Protein AF-A0A0A1Q4V5-F1 (afdb_monomer)

Radius of gyration: 17.43 Å; Cα contacts (8 Å, |Δi|>4): 177; chains: 1; bounding box: 43×48×46 Å

Secondary structure (DSSP, 8-state):
------------EEEEEEEEE-TTT--EEEEEEEEETTT-PBP--TTPPBEE-SSS-EE-TTSS-EEEEE--TT----S----EE--PPPPP--

Sequence (94 aa):
MSDDVTTCQHLEFRADVKVARIEDTGLKYAELRINCTQCGKPARFRGLPWGLSPDYPTAAVGDEEANLPFLLEGDRYTGKGIGYRIVKSEEPRL

Mean predicted aligned error: 7.02 Å

Solvent-accessible surface area (backbone atoms only — not comparable to full-atom values): 5824 Å² total; per-residue (Å²): 134,84,83,73,82,71,79,75,81,69,89,49,70,46,74,49,74,44,79,48,70,50,80,97,25,65,42,32,28,42,40,36,36,39,27,28,70,85,78,60,52,68,44,68,57,80,90,46,54,32,43,45,38,75,87,45,61,14,11,42,90,83,21,47,33,37,40,34,50,52,72,58,93,89,59,58,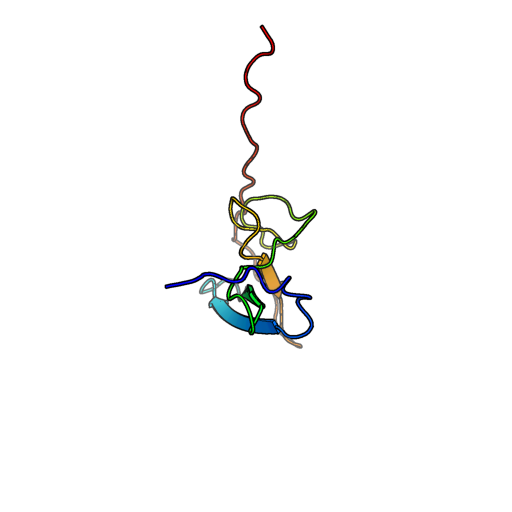74,69,72,81,82,79,54,52,74,60,73,84,79,76,73,81,87,124

Foldseek 3Di:
DDPPCPPPPLPDKDKDWDWDDDPPQLKIWTWIWIARPPPRDTDAAPPAFDWDDLPAWHAHVRRRIITGIDHDVPGDGPDDDDIDTDDPDPDPPD

Nearest PDB structures (foldseek):
  5cuy-assembly1_B  TM=4.676E-01  e=3.567E+00  Trypanosoma brucei brucei TREU927
  5cux-assembly1_A  TM=4.617E-01  e=5.917E+00  Trypanosoma cruzi
  5c5v-assembly1_A  TM=5.158E-01  e=4.999E+00  Trypanosoma brucei brucei TREU927
  6gp1-assembly1_A  TM=3.380E-01  e=3.773E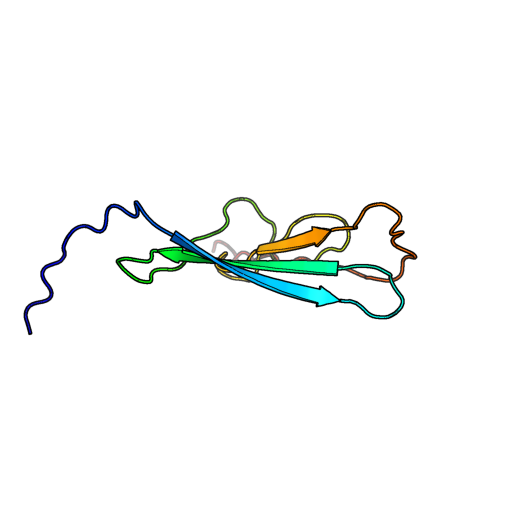+00  Lobophyllia hemprichii

Structure (mmCIF, N/CA/C/O backbone):
data_AF-A0A0A1Q4V5-F1
#
_entry.id   AF-A0A0A1Q4V5-F1
#
loop_
_atom_site.group_PDB
_atom_site.id
_atom_site.type_symbol
_atom_site.label_atom_id
_atom_site.label_alt_id
_atom_site.label_comp_id
_atom_site.label_asym_id
_atom_site.label_entity_id
_atom_site.label_seq_id
_atom_site.pdbx_PDB_ins_code
_atom_site.Cartn_x
_atom_site.Cartn_y
_atom_site.Cartn_z
_atom_site.occupancy
_atom_site.B_iso_or_equiv
_atom_site.auth_seq_id
_atom_site.auth_comp_id
_atom_site.auth_asym_id
_atom_site.auth_atom_id
_atom_site.pdbx_PDB_model_num
ATOM 1 N N . MET A 1 1 ? -31.094 0.050 22.371 1.00 43.22 1 MET A N 1
ATOM 2 C CA . MET A 1 1 ? -29.999 -0.904 22.116 1.00 43.22 1 MET A CA 1
ATOM 3 C C . MET A 1 1 ? -28.765 -0.270 22.714 1.00 43.22 1 MET A C 1
ATOM 5 O O . MET A 1 1 ? -28.387 0.807 22.285 1.00 43.22 1 MET A O 1
ATOM 9 N N . SER A 1 2 ? -28.314 -0.808 23.839 1.00 44.28 2 SER A N 1
ATOM 10 C CA . SER A 1 2 ? -27.219 -0.270 24.639 1.00 44.28 2 SER A CA 1
ATOM 11 C C . SER A 1 2 ? -25.893 -0.649 23.988 1.00 44.28 2 SER A C 1
ATOM 13 O O . SER A 1 2 ? -25.479 -1.802 24.091 1.00 44.28 2 SER A O 1
ATOM 15 N N . ASP A 1 3 ? -25.265 0.313 23.315 1.00 50.22 3 ASP A N 1
ATOM 16 C CA . ASP A 1 3 ? -23.865 0.230 22.907 1.00 50.22 3 ASP A CA 1
ATOM 17 C C . ASP A 1 3 ? -23.004 0.363 24.165 1.00 50.22 3 ASP A C 1
ATOM 19 O O . ASP A 1 3 ? -22.581 1.452 24.555 1.00 50.22 3 ASP A O 1
ATOM 23 N N . ASP A 1 4 ? -22.807 -0.759 24.852 1.00 51.06 4 ASP A N 1
ATOM 24 C CA . ASP A 1 4 ? -21.725 -0.879 25.813 1.00 51.06 4 ASP A CA 1
ATOM 25 C C . ASP A 1 4 ? -20.424 -0.734 25.018 1.00 51.06 4 ASP A C 1
ATOM 27 O O . ASP A 1 4 ? -20.116 -1.542 24.136 1.00 51.06 4 ASP A O 1
ATOM 31 N N . VAL A 1 5 ? -19.691 0.353 25.264 1.00 58.19 5 VAL A N 1
ATOM 32 C CA . VAL A 1 5 ? -18.355 0.580 24.712 1.00 58.19 5 VAL A CA 1
ATOM 33 C C . VAL A 1 5 ? -17.422 -0.407 25.408 1.00 58.19 5 VAL A C 1
ATOM 35 O O . VAL A 1 5 ? -16.595 -0.029 26.233 1.00 58.19 5 VAL A O 1
ATOM 38 N N . THR A 1 6 ? -17.540 -1.696 25.094 1.00 62.56 6 THR A N 1
ATOM 39 C CA . THR A 1 6 ? -16.467 -2.644 25.368 1.00 62.56 6 THR A CA 1
ATOM 40 C C . THR A 1 6 ? -15.241 -2.112 24.649 1.00 62.56 6 THR A C 1
ATOM 42 O O . THR A 1 6 ? -15.199 -2.042 23.418 1.00 62.56 6 THR A O 1
ATOM 45 N N . THR A 1 7 ? -14.268 -1.653 25.431 1.00 84.31 7 THR A N 1
ATOM 46 C CA . THR A 1 7 ? -12.993 -1.117 24.972 1.00 84.31 7 THR A CA 1
ATOM 47 C C . THR A 1 7 ? -12.300 -2.195 24.151 1.00 84.31 7 THR A C 1
ATOM 49 O O . THR A 1 7 ? -11.652 -3.087 24.691 1.00 84.31 7 THR A O 1
ATOM 52 N N . CYS A 1 8 ? -12.491 -2.163 22.833 1.00 92.12 8 CYS A N 1
ATOM 53 C CA . CYS A 1 8 ? -11.865 -3.1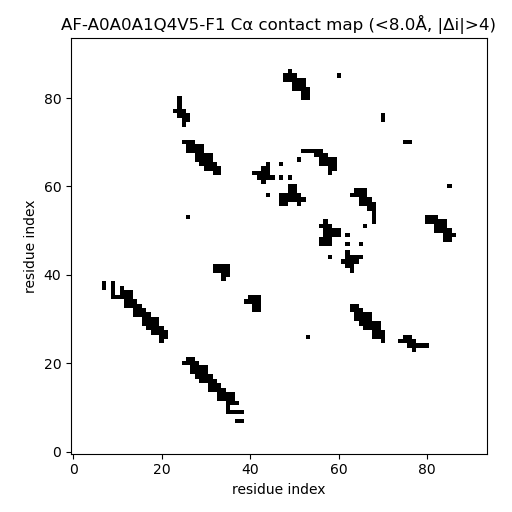24 21.942 1.00 92.12 8 CYS A CA 1
ATOM 54 C C . CYS A 1 8 ? -10.345 -3.019 22.110 1.00 92.12 8 CYS A C 1
ATOM 56 O O . CYS A 1 8 ? -9.758 -1.971 21.835 1.00 92.12 8 CYS A O 1
ATOM 58 N N . GLN A 1 9 ? -9.714 -4.097 22.576 1.00 94.88 9 GLN A N 1
ATOM 59 C CA . GLN A 1 9 ? -8.265 -4.150 22.791 1.00 94.88 9 GLN A CA 1
ATOM 60 C C . GLN A 1 9 ? -7.487 -4.364 21.486 1.00 94.88 9 GLN A C 1
ATOM 62 O O . GLN A 1 9 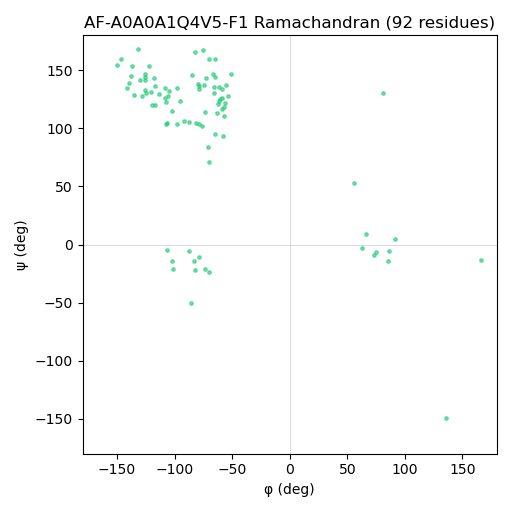? -6.275 -4.186 21.473 1.00 94.88 9 GLN A O 1
ATOM 67 N N . HIS A 1 10 ? -8.185 -4.691 20.390 1.00 94.81 10 HIS A N 1
ATOM 68 C CA . HIS A 1 10 ? -7.606 -4.958 19.071 1.00 94.81 10 HIS A CA 1
ATOM 69 C C . HIS A 1 10 ? -6.537 -6.064 19.125 1.00 94.81 10 HIS A C 1
ATOM 71 O O . HIS A 1 10 ? -5.405 -5.872 18.695 1.00 94.81 10 HIS A O 1
ATOM 77 N N . LEU A 1 11 ?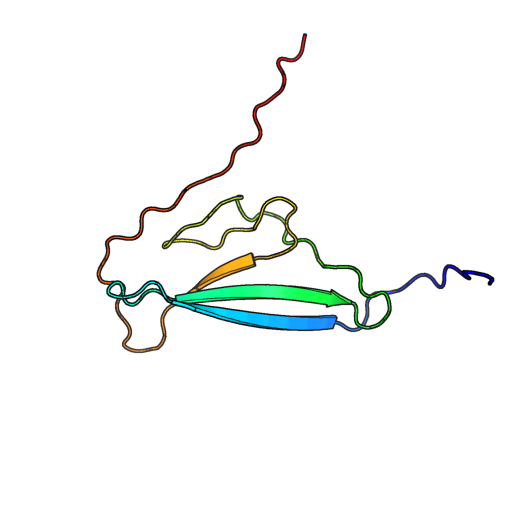 -6.894 -7.222 19.692 1.00 95.88 11 LEU A N 1
ATOM 78 C CA . LEU A 1 11 ? -5.986 -8.375 19.800 1.00 95.88 11 LEU A CA 1
ATOM 79 C C . LEU A 1 11 ? -5.933 -9.216 18.519 1.00 95.88 11 LEU A C 1
ATOM 81 O O . LEU A 1 11 ? -4.965 -9.935 18.291 1.00 95.88 11 LEU A O 1
ATOM 85 N N . GLU A 1 12 ? -6.966 -9.118 17.683 1.00 97.31 12 GLU A N 1
ATOM 86 C CA . GLU A 1 12 ? -7.114 -9.912 16.469 1.00 97.31 12 GLU A CA 1
ATOM 87 C C . GLU A 1 12 ? -7.443 -9.032 15.262 1.00 97.31 12 GLU A C 1
ATOM 89 O O . GLU A 1 12 ? -8.224 -8.071 15.338 1.00 97.31 12 GLU A O 1
ATOM 94 N N . PHE A 1 13 ? -6.849 -9.394 14.125 1.00 98.12 13 PHE A N 1
ATOM 95 C CA . PHE A 1 13 ? -6.943 -8.648 12.879 1.00 98.12 13 PHE A CA 1
ATOM 96 C C . PHE A 1 13 ? -7.140 -9.581 11.694 1.00 98.12 13 PHE A C 1
ATOM 98 O O . PHE A 1 13 ? -6.567 -10.669 11.628 1.00 98.12 13 PHE A O 1
ATOM 105 N N . ARG A 1 14 ? -7.914 -9.105 10.726 1.00 98.44 14 ARG A N 1
ATOM 106 C CA . ARG A 1 14 ? -8.004 -9.677 9.391 1.00 98.44 14 ARG A CA 1
ATOM 107 C C . ARG A 1 14 ? -7.233 -8.778 8.437 1.00 98.44 14 ARG A C 1
ATOM 109 O O . ARG A 1 14 ? -7.427 -7.565 8.452 1.00 98.44 14 ARG A O 1
ATOM 116 N N . ALA A 1 15 ? -6.387 -9.387 7.618 1.00 98.31 15 ALA A N 1
ATOM 117 C CA . ALA A 1 15 ? -5.727 -8.723 6.508 1.00 98.31 15 ALA A CA 1
ATOM 118 C C . ALA A 1 15 ? -6.375 -9.173 5.197 1.00 98.31 15 ALA A C 1
ATOM 120 O O . ALA A 1 15 ? -6.481 -10.372 4.939 1.00 98.31 15 ALA A O 1
ATOM 121 N N . ASP A 1 16 ? -6.784 -8.217 4.372 1.00 98.38 16 ASP A N 1
ATOM 122 C CA . ASP A 1 16 ? -7.233 -8.457 3.008 1.00 98.38 16 ASP A CA 1
ATOM 123 C C . ASP A 1 16 ? -6.148 -7.938 2.059 1.00 98.38 16 ASP A C 1
ATOM 125 O O . ASP A 1 16 ? -5.752 -6.772 2.122 1.00 98.38 16 ASP A O 1
ATOM 129 N N . VAL A 1 17 ? -5.641 -8.827 1.201 1.00 98.31 17 VAL A N 1
ATOM 130 C CA . VAL A 1 17 ? -4.607 -8.513 0.208 1.00 98.31 17 VAL A CA 1
ATOM 131 C C . VAL A 1 17 ? -5.182 -8.717 -1.180 1.00 98.31 17 VAL A C 1
ATOM 133 O O . VAL A 1 17 ? -5.566 -9.829 -1.548 1.00 98.31 17 VAL A O 1
ATOM 136 N N . LYS A 1 18 ? -5.190 -7.652 -1.977 1.00 98.00 18 LYS A N 1
ATOM 137 C CA . LYS A 1 18 ? -5.486 -7.719 -3.406 1.00 98.00 18 LYS A CA 1
ATOM 138 C C . LYS A 1 18 ? -4.204 -7.492 -4.195 1.00 98.00 18 LYS A C 1
ATOM 140 O O . LYS A 1 18 ? -3.426 -6.594 -3.897 1.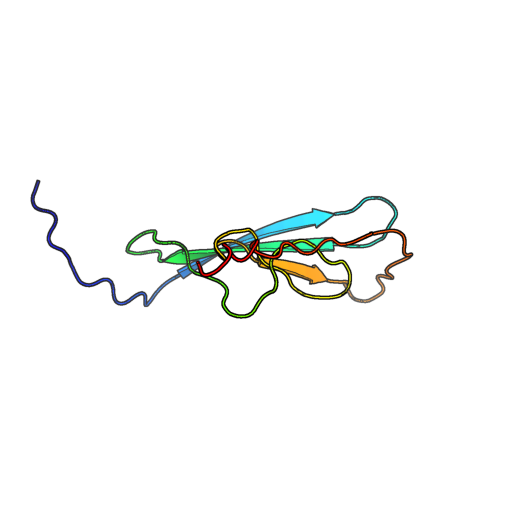00 98.00 18 LYS A O 1
ATOM 145 N N . VAL A 1 19 ? -3.980 -8.321 -5.214 1.00 96.50 19 VAL A N 1
ATOM 146 C CA . VAL A 1 19 ? -2.823 -8.175 -6.105 1.00 96.50 19 VAL A CA 1
ATOM 147 C C . VAL A 1 19 ? -3.248 -7.448 -7.372 1.00 96.50 19 VAL A C 1
ATOM 149 O O . VAL A 1 19 ? -3.870 -8.050 -8.254 1.00 96.50 19 VAL A O 1
ATOM 152 N N . ALA A 1 20 ? -2.891 -6.170 -7.468 1.00 94.00 20 ALA A N 1
ATOM 153 C CA . ALA A 1 20 ? -2.998 -5.404 -8.702 1.00 94.00 20 ALA A CA 1
ATOM 154 C C . ALA A 1 20 ? -1.752 -5.624 -9.570 1.00 94.00 20 ALA A C 1
ATOM 156 O O . ALA A 1 20 ? -0.643 -5.819 -9.070 1.00 94.00 20 ALA A O 1
ATOM 157 N N . ARG A 1 21 ? -1.941 -5.630 -10.889 1.00 90.19 21 ARG A N 1
ATOM 158 C CA . ARG A 1 21 ? -0.876 -5.827 -11.877 1.00 90.19 21 ARG A CA 1
ATOM 159 C C . ARG A 1 21 ? -0.911 -4.653 -12.835 1.00 90.19 21 ARG A C 1
ATOM 161 O O . ARG A 1 21 ? -1.980 -4.335 -13.348 1.00 90.19 21 ARG A O 1
ATOM 168 N N . ILE A 1 22 ? 0.240 -4.038 -13.074 1.00 84.06 22 ILE A N 1
ATOM 169 C CA . ILE A 1 22 ? 0.379 -3.099 -14.184 1.00 84.06 22 ILE A CA 1
ATOM 170 C C . ILE A 1 22 ? 0.867 -3.912 -15.375 1.00 84.06 22 ILE A C 1
ATOM 172 O O . ILE A 1 22 ? 2.021 -4.354 -15.406 1.00 84.06 22 ILE A O 1
ATOM 176 N N . GLU A 1 23 ? -0.041 -4.148 -16.319 1.00 80.25 23 GLU A N 1
ATOM 177 C CA . GLU A 1 23 ? 0.230 -4.914 -17.536 1.00 80.25 23 GLU A CA 1
ATOM 178 C C . GLU A 1 23 ? 1.484 -4.381 -18.253 1.00 80.25 23 GLU A C 1
ATOM 180 O O . GLU A 1 23 ? 1.829 -3.203 -18.157 1.00 80.25 23 GLU A O 1
ATOM 185 N N . ASP A 1 24 ? 2.227 -5.287 -18.887 1.00 77.69 24 ASP A N 1
ATOM 186 C CA . ASP A 1 24 ? 3.449 -5.020 -19.665 1.00 77.69 24 ASP A CA 1
ATOM 187 C C . ASP A 1 24 ? 4.666 -4.432 -18.919 1.00 77.69 24 ASP A C 1
ATOM 189 O O . ASP A 1 24 ? 5.740 -4.294 -19.508 1.00 77.69 24 ASP A O 1
ATOM 193 N N . THR A 1 25 ? 4.558 -4.135 -17.619 1.00 81.44 25 THR A N 1
ATOM 194 C CA . THR A 1 25 ? 5.685 -3.610 -16.813 1.00 81.44 25 THR A CA 1
ATOM 195 C C . THR A 1 25 ? 6.346 -4.652 -15.906 1.00 81.44 25 THR A C 1
ATOM 197 O O . THR A 1 25 ? 7.417 -4.407 -15.349 1.00 81.44 25 THR A O 1
ATOM 200 N N . GLY A 1 26 ? 5.686 -5.798 -15.701 1.00 83.62 26 GLY A N 1
ATOM 201 C CA . GLY A 1 26 ? 6.079 -6.817 -14.718 1.00 83.62 26 GLY A CA 1
ATOM 202 C C . GLY A 1 26 ? 5.776 -6.443 -13.257 1.00 83.62 26 GLY A C 1
ATOM 203 O O . GLY A 1 26 ? 5.912 -7.293 -12.371 1.00 83.62 26 GLY A O 1
ATOM 204 N N . LEU A 1 27 ? 5.322 -5.209 -13.005 1.00 89.19 27 LEU A N 1
ATOM 205 C CA . LEU A 1 27 ? 5.086 -4.665 -11.672 1.00 89.19 27 LEU A CA 1
ATOM 206 C C . LEU A 1 27 ? 3.768 -5.155 -11.068 1.00 89.19 27 LEU A C 1
ATOM 208 O O . LEU A 1 27 ? 2.717 -5.174 -11.718 1.00 89.19 27 LEU A O 1
ATOM 212 N N . LYS A 1 28 ? 3.833 -5.514 -9.786 1.00 93.50 28 LYS A N 1
ATOM 213 C CA . LYS A 1 28 ? 2.695 -5.961 -8.985 1.00 93.50 28 LYS A CA 1
ATOM 214 C C . LYS A 1 28 ? 2.606 -5.114 -7.727 1.00 93.50 28 LYS A C 1
ATOM 216 O O . LYS A 1 28 ? 3.628 -4.721 -7.171 1.00 93.50 28 LYS A O 1
ATOM 221 N N . TY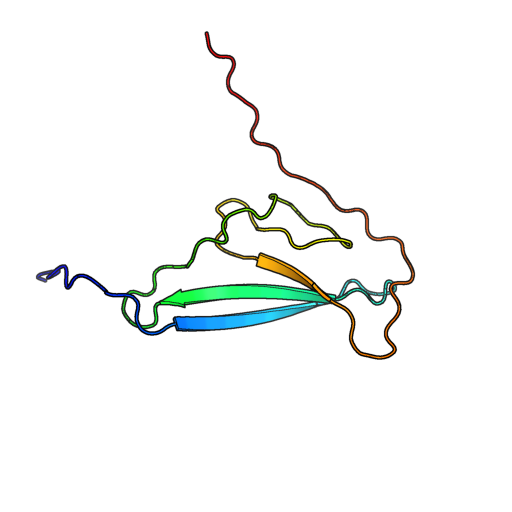R A 1 29 ? 1.384 -4.884 -7.273 1.00 96.19 29 TYR A N 1
ATOM 222 C CA . TYR A 1 29 ? 1.097 -4.224 -6.009 1.00 96.19 29 TYR A CA 1
ATOM 223 C C . TYR A 1 29 ? 0.297 -5.157 -5.123 1.00 96.19 29 TYR A C 1
ATOM 225 O O . TYR A 1 29 ? -0.704 -5.717 -5.567 1.00 96.19 29 TYR A O 1
ATOM 233 N N . ALA A 1 30 ? 0.723 -5.304 -3.873 1.00 98.00 30 ALA A N 1
ATOM 234 C CA . ALA A 1 30 ? -0.145 -5.794 -2.819 1.00 98.00 30 ALA A CA 1
ATOM 235 C C . ALA A 1 30 ? -0.877 -4.583 -2.230 1.00 98.00 30 ALA A C 1
ATOM 237 O O . ALA A 1 30 ? -0.279 -3.768 -1.529 1.00 98.00 30 ALA A O 1
ATOM 238 N N . GLU A 1 31 ? -2.156 -4.463 -2.568 1.00 98.00 31 GLU A N 1
ATOM 239 C CA . GLU A 1 31 ? -3.103 -3.535 -1.957 1.00 98.00 31 GLU A CA 1
ATOM 240 C C . GLU A 1 31 ? -3.592 -4.187 -0.659 1.00 98.00 31 GLU A C 1
ATOM 242 O O . GLU A 1 31 ? -4.337 -5.173 -0.684 1.00 98.00 31 GLU A O 1
ATOM 247 N N . LEU A 1 32 ? -3.094 -3.698 0.474 1.00 98.56 32 LEU A N 1
ATOM 248 C CA . LEU A 1 32 ? -3.298 -4.288 1.792 1.00 98.56 32 LEU A CA 1
ATOM 249 C C . LEU A 1 32 ? -4.249 -3.427 2.625 1.00 98.56 32 LEU A C 1
ATOM 251 O O . LEU A 1 32 ? -3.975 -2.252 2.873 1.00 98.56 32 LEU A O 1
ATOM 255 N N . ARG A 1 33 ? -5.305 -4.054 3.146 1.00 98.62 33 ARG A N 1
ATOM 256 C CA . ARG A 1 33 ? -6.168 -3.509 4.202 1.00 98.62 33 ARG A CA 1
ATOM 257 C C . ARG A 1 33 ? -6.100 -4.400 5.432 1.00 98.62 33 ARG A C 1
ATOM 259 O O . ARG A 1 33 ? -6.010 -5.619 5.311 1.00 98.62 33 ARG A O 1
ATOM 266 N N . ILE A 1 34 ? -6.141 -3.793 6.613 1.00 98.50 34 ILE A N 1
ATOM 267 C CA . ILE A 1 34 ? -6.181 -4.513 7.888 1.00 98.50 34 ILE A CA 1
ATOM 268 C C . ILE A 1 34 ? -7.341 -3.967 8.706 1.00 98.50 34 ILE A C 1
ATOM 270 O O . ILE A 1 34 ? -7.414 -2.764 8.949 1.00 98.50 34 ILE A O 1
ATOM 274 N N . ASN A 1 35 ? -8.208 -4.852 9.185 1.00 98.38 35 ASN A N 1
ATOM 275 C CA . ASN A 1 35 ? -9.345 -4.498 10.024 1.00 98.38 35 ASN A CA 1
ATOM 276 C C . ASN A 1 35 ? -9.310 -5.318 11.311 1.00 98.38 35 ASN A C 1
ATOM 278 O O . ASN A 1 35 ? -8.987 -6.507 11.296 1.00 98.38 35 ASN A O 1
ATOM 282 N N . CYS A 1 36 ? -9.669 -4.699 12.434 1.00 98.00 36 CYS A N 1
ATOM 283 C CA . CYS A 1 36 ? -9.875 -5.452 13.666 1.00 98.00 36 CYS A CA 1
ATOM 284 C C . CYS A 1 36 ? -11.077 -6.390 13.512 1.00 98.00 36 CYS A C 1
ATOM 286 O O . CYS A 1 36 ? -12.154 -5.948 13.113 1.00 98.00 36 CYS A O 1
ATOM 288 N N . THR A 1 37 ? -10.918 -7.667 13.857 1.00 97.38 37 THR A N 1
ATOM 289 C CA . THR A 1 37 ? -12.007 -8.654 13.744 1.00 97.38 37 THR A CA 1
ATOM 290 C C . THR A 1 37 ? -13.120 -8.420 14.762 1.00 97.38 37 THR A C 1
ATOM 292 O O . THR A 1 37 ? -14.255 -8.818 14.522 1.00 97.38 37 THR A O 1
ATOM 295 N N . GLN A 1 38 ? -12.810 -7.750 15.875 1.00 95.69 38 GLN A N 1
ATOM 296 C CA . GLN A 1 38 ? -13.751 -7.508 16.968 1.00 95.69 38 GLN A CA 1
ATOM 297 C C . GLN A 1 38 ? -14.608 -6.258 16.732 1.00 95.69 38 GLN A C 1
ATOM 299 O O . GLN A 1 38 ? -15.827 -6.323 16.835 1.00 95.69 38 GLN A O 1
ATOM 304 N N . CYS A 1 39 ? -13.990 -5.114 16.410 1.00 95.69 39 CYS A N 1
ATOM 305 C CA . CYS A 1 39 ? -14.709 -3.840 16.255 1.00 95.69 39 CYS A CA 1
ATOM 306 C C . CYS A 1 39 ? -14.858 -3.365 14.802 1.00 95.69 39 CYS A C 1
ATOM 308 O O . CYS A 1 39 ? -15.457 -2.319 14.561 1.00 95.69 39 CYS A O 1
ATOM 310 N N . GLY A 1 40 ? -14.264 -4.070 13.835 1.00 95.12 40 GLY A N 1
ATOM 311 C CA . GLY A 1 40 ? -14.332 -3.745 12.407 1.00 95.12 40 GLY A CA 1
ATOM 312 C C . GLY A 1 40 ? -13.516 -2.526 11.964 1.00 95.12 40 GLY A C 1
ATOM 313 O O . GLY A 1 40 ? -13.379 -2.300 10.760 1.00 95.12 40 GLY A O 1
ATOM 314 N N . LYS A 1 41 ? -12.951 -1.746 12.897 1.00 95.75 41 LYS A N 1
ATOM 315 C CA . LYS A 1 41 ? -12.212 -0.518 12.575 1.00 95.75 41 LYS A CA 1
ATOM 316 C C . LYS A 1 41 ? -10.988 -0.819 11.698 1.00 95.75 41 LYS A C 1
ATOM 318 O O . LYS A 1 41 ? -10.253 -1.766 12.006 1.00 95.75 41 LYS A O 1
ATOM 323 N N . PRO A 1 42 ? -10.748 -0.016 10.646 1.00 97.25 42 PRO A N 1
ATOM 324 C CA . PRO A 1 42 ? -9.565 -0.158 9.813 1.00 97.25 42 PRO A CA 1
ATOM 325 C C . PRO A 1 42 ? -8.319 0.326 10.563 1.00 97.25 42 PRO A C 1
ATOM 327 O O . PRO A 1 42 ? -8.358 1.306 11.314 1.00 97.25 42 PRO A O 1
ATOM 330 N N . ALA A 1 43 ? -7.199 -0.353 10.340 1.00 97.12 43 ALA A N 1
ATOM 331 C CA . ALA A 1 43 ? -5.885 0.129 10.729 1.00 97.12 43 ALA A CA 1
ATOM 332 C C . ALA A 1 43 ? -5.472 1.329 9.859 1.00 97.12 43 ALA A C 1
ATOM 334 O O . ALA A 1 43 ? -5.989 1.531 8.762 1.00 97.12 43 ALA A O 1
ATOM 335 N N . ARG A 1 44 ? -4.520 2.127 10.357 1.00 97.19 44 ARG A N 1
ATOM 336 C CA . ARG A 1 44 ? -3.943 3.268 9.632 1.00 97.19 44 ARG A CA 1
ATOM 337 C C . ARG A 1 44 ? -2.436 3.062 9.464 1.00 97.19 44 ARG A C 1
ATOM 339 O O . ARG A 1 44 ? -1.716 2.962 10.459 1.00 97.19 44 ARG A O 1
ATOM 346 N N . PHE A 1 45 ? -1.953 3.012 8.229 1.00 96.81 45 PHE A N 1
ATOM 347 C CA . PHE A 1 45 ? -0.546 2.836 7.879 1.00 96.81 45 PHE A CA 1
ATOM 348 C C . PHE A 1 45 ? 0.237 4.134 8.085 1.00 96.81 45 PHE A C 1
ATOM 350 O O . PHE A 1 45 ? 0.185 5.065 7.288 1.00 96.81 45 PHE A O 1
ATOM 357 N N . ARG A 1 46 ? 0.982 4.206 9.188 1.00 95.75 46 ARG A N 1
ATOM 358 C CA . ARG A 1 46 ? 1.756 5.396 9.560 1.00 95.75 46 ARG A CA 1
ATOM 359 C C . ARG A 1 46 ? 3.068 5.476 8.778 1.00 95.75 46 ARG A C 1
ATOM 361 O O . ARG A 1 46 ? 3.787 4.490 8.664 1.00 95.75 46 ARG A O 1
ATOM 368 N N . GLY A 1 47 ? 3.413 6.681 8.324 1.00 93.81 47 GLY A N 1
ATOM 369 C CA . GLY A 1 47 ? 4.728 6.992 7.746 1.00 93.81 47 GLY A CA 1
ATOM 370 C C . GLY A 1 47 ? 4.866 6.711 6.250 1.00 93.81 47 GLY A C 1
ATOM 371 O O . GLY A 1 47 ? 5.878 7.088 5.664 1.00 93.81 47 GLY A O 1
ATOM 372 N N . LEU A 1 48 ? 3.853 6.115 5.618 1.00 96.12 48 LEU A N 1
ATOM 373 C CA . LEU A 1 48 ? 3.835 5.952 4.171 1.00 96.12 48 LEU A CA 1
ATOM 374 C C . LEU A 1 48 ? 3.432 7.271 3.498 1.00 96.12 48 LEU A C 1
ATOM 376 O O . LEU A 1 48 ? 2.462 7.904 3.921 1.00 96.12 48 LEU A O 1
ATOM 380 N N . PRO A 1 49 ? 4.146 7.713 2.450 1.00 96.06 49 PRO A N 1
ATOM 381 C CA . PRO A 1 49 ? 3.696 8.845 1.659 1.00 96.06 49 PRO A CA 1
ATOM 382 C C . PRO A 1 49 ? 2.386 8.495 0.951 1.00 96.06 49 PRO A C 1
ATOM 384 O O . PRO A 1 49 ? 2.193 7.369 0.484 1.00 96.06 49 PRO A O 1
ATOM 387 N N . TRP A 1 50 ? 1.496 9.477 0.834 1.00 97.00 50 TRP A N 1
ATOM 388 C CA . TRP A 1 50 ? 0.284 9.303 0.047 1.00 97.00 50 TRP A CA 1
ATOM 389 C C . TRP A 1 50 ? 0.579 9.335 -1.440 1.00 97.00 50 TRP A C 1
ATOM 391 O O . TRP A 1 50 ? 1.320 10.202 -1.910 1.00 97.00 50 TRP A O 1
ATOM 401 N N . GLY A 1 51 ? -0.046 8.425 -2.179 1.00 94.69 51 GLY A N 1
ATOM 402 C CA . GLY A 1 51 ? 0.084 8.336 -3.626 1.00 94.69 51 GLY A CA 1
ATOM 403 C C . GLY A 1 51 ? 0.269 6.902 -4.096 1.00 94.69 51 GLY A C 1
ATOM 404 O O . GLY A 1 51 ? -0.234 5.971 -3.472 1.00 94.69 51 GLY A O 1
ATOM 405 N N . LEU A 1 52 ? 0.992 6.751 -5.201 1.00 92.94 52 LEU A N 1
ATOM 406 C CA . LEU A 1 52 ? 1.364 5.468 -5.784 1.00 92.94 52 LEU A CA 1
ATOM 407 C C . LEU A 1 52 ? 2.792 5.575 -6.315 1.00 92.94 52 LEU A C 1
ATOM 409 O O . LEU A 1 52 ? 3.130 6.552 -6.979 1.00 92.94 52 LEU A O 1
ATOM 413 N N . SER A 1 53 ? 3.632 4.581 -6.041 1.00 92.25 53 SER A N 1
ATOM 414 C CA . SER A 1 53 ? 5.020 4.558 -6.506 1.00 92.25 53 SER A CA 1
ATOM 415 C C . SER A 1 53 ? 5.421 3.153 -6.947 1.00 92.25 53 SER A C 1
ATOM 417 O O . SER A 1 53 ? 5.038 2.191 -6.282 1.00 92.25 53 SER A O 1
ATOM 419 N N . PRO A 1 54 ? 6.158 2.987 -8.058 1.00 91.44 54 PRO A N 1
ATOM 420 C CA . PRO A 1 54 ? 6.730 1.694 -8.427 1.00 91.44 54 PRO A CA 1
ATOM 421 C C . PRO A 1 54 ? 7.922 1.299 -7.548 1.00 91.44 54 PRO A C 1
ATOM 423 O O . PRO A 1 54 ? 8.232 0.116 -7.447 1.00 91.44 54 PRO A O 1
ATOM 426 N N . ASP A 1 55 ? 8.561 2.271 -6.895 1.00 90.50 55 ASP A N 1
ATOM 427 C CA . ASP A 1 55 ? 9.859 2.083 -6.241 1.00 90.50 55 ASP A CA 1
ATOM 428 C C . ASP A 1 55 ? 9.753 1.911 -4.721 1.00 90.50 55 ASP A C 1
ATOM 430 O O . ASP A 1 55 ? 10.679 1.415 -4.082 1.00 90.50 55 ASP A O 1
ATOM 434 N N . TYR A 1 56 ? 8.649 2.354 -4.113 1.00 93.69 56 TYR A N 1
ATOM 435 C CA . TYR A 1 56 ? 8.488 2.331 -2.661 1.00 93.69 56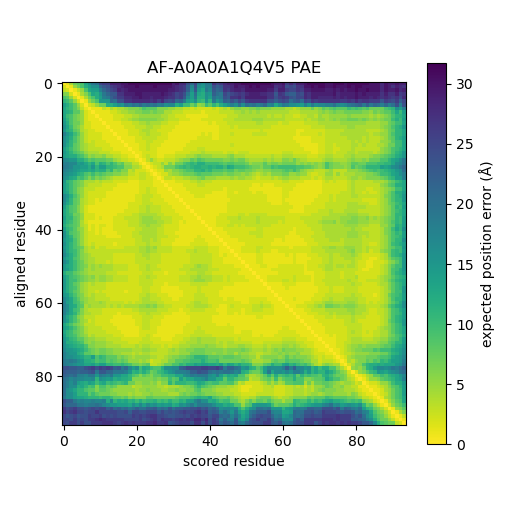 TYR A CA 1
ATOM 436 C C . TYR A 1 56 ? 7.026 2.175 -2.219 1.00 93.69 56 TYR A C 1
ATOM 438 O O . TYR A 1 56 ? 6.111 2.591 -2.934 1.00 93.69 56 TYR A O 1
ATOM 446 N N . PRO A 1 57 ? 6.788 1.622 -1.014 1.00 97.19 57 PRO A N 1
ATOM 447 C CA . PRO A 1 57 ? 5.471 1.578 -0.391 1.00 97.19 57 PRO A CA 1
ATOM 448 C C . PRO A 1 57 ? 4.811 2.951 -0.248 1.00 97.19 57 PRO A C 1
ATOM 450 O O . PRO A 1 57 ? 5.435 3.922 0.181 1.00 97.19 57 PRO A O 1
ATOM 453 N N . THR A 1 58 ? 3.519 3.014 -0.545 1.00 98.00 58 THR A N 1
ATOM 454 C CA . THR A 1 58 ? 2.682 4.217 -0.403 1.00 98.00 58 THR A CA 1
ATOM 455 C C . THR A 1 58 ? 1.388 3.870 0.328 1.00 98.00 58 THR A C 1
ATOM 457 O O . THR A 1 58 ? 1.081 2.694 0.514 1.00 98.00 58 THR A O 1
ATOM 460 N N . ALA A 1 59 ? 0.630 4.875 0.760 1.00 97.69 59 ALA A N 1
ATOM 461 C CA . ALA A 1 59 ? -0.713 4.681 1.300 1.00 97.69 59 ALA A CA 1
ATOM 462 C C . ALA A 1 59 ? -1.762 5.474 0.513 1.00 97.69 59 ALA A C 1
ATOM 464 O O . ALA A 1 59 ? -1.471 6.520 -0.075 1.00 97.69 59 ALA A O 1
ATOM 465 N N . ALA A 1 60 ? -3.000 4.990 0.528 1.00 95.44 60 ALA A N 1
ATOM 466 C CA . ALA A 1 60 ? -4.148 5.766 0.082 1.00 95.44 60 ALA A CA 1
ATOM 467 C C . ALA A 1 60 ? -4.378 6.979 1.001 1.00 95.44 60 ALA A C 1
ATOM 469 O O . ALA A 1 60 ? -3.944 7.005 2.157 1.00 95.44 60 ALA A O 1
ATOM 470 N N . VAL A 1 61 ? -5.095 7.990 0.502 1.00 93.12 61 VAL A N 1
ATOM 471 C CA . VAL A 1 61 ? -5.481 9.150 1.318 1.00 93.12 61 VAL A CA 1
ATOM 472 C C . VAL A 1 61 ? -6.298 8.672 2.515 1.00 93.12 61 VAL A C 1
ATOM 474 O O . VAL A 1 61 ? -7.299 7.978 2.360 1.00 93.12 61 VAL A O 1
ATOM 477 N N . GLY A 1 62 ? -5.861 9.053 3.714 1.00 91.62 62 GLY A N 1
ATOM 478 C CA . GLY A 1 62 ? -6.444 8.567 4.959 1.00 91.62 62 GLY A CA 1
ATOM 479 C C . GLY A 1 62 ? -5.765 7.316 5.515 1.00 91.62 62 GLY A C 1
ATOM 480 O O . GLY A 1 62 ? -6.211 6.821 6.533 1.00 91.62 62 GLY A O 1
ATOM 481 N N . ASP A 1 63 ? -4.684 6.807 4.934 1.00 96.12 63 ASP A N 1
ATOM 482 C CA . ASP A 1 63 ? -3.848 5.764 5.547 1.00 96.12 63 ASP A CA 1
ATOM 483 C C . ASP A 1 63 ? -4.520 4.383 5.733 1.00 96.12 63 ASP A C 1
ATOM 485 O O . ASP A 1 63 ? -3.943 3.534 6.396 1.00 96.12 63 ASP A O 1
ATOM 489 N N . GLU A 1 64 ? -5.716 4.108 5.202 1.00 97.69 64 GLU A N 1
ATOM 490 C CA . GLU A 1 64 ? -6.433 2.828 5.447 1.00 97.69 64 GLU A CA 1
ATOM 491 C C . GLU A 1 64 ? -5.995 1.672 4.541 1.00 97.69 64 GLU A C 1
ATOM 493 O O . GLU A 1 64 ? -6.312 0.512 4.804 1.00 97.69 64 GLU A O 1
ATOM 498 N N . GLU A 1 65 ? -5.272 1.980 3.470 1.00 98.25 65 GLU A N 1
ATOM 499 C CA . GLU A 1 65 ? -4.794 1.006 2.497 1.00 98.25 65 GLU A CA 1
ATOM 500 C C . GLU A 1 65 ? -3.332 1.291 2.172 1.00 98.25 65 GLU A C 1
ATOM 502 O O . GLU A 1 65 ? -2.976 2.430 1.855 1.00 98.25 65 GLU A O 1
ATOM 507 N N . ALA A 1 66 ? -2.494 0.261 2.259 1.00 98.44 66 ALA A N 1
ATOM 508 C CA . ALA A 1 66 ? -1.106 0.315 1.827 1.00 98.44 66 ALA A CA 1
ATOM 509 C C . ALA A 1 66 ? -0.970 -0.283 0.425 1.00 98.44 66 ALA A C 1
ATOM 511 O O . ALA A 1 66 ? -1.471 -1.371 0.156 1.00 98.44 66 ALA A O 1
ATOM 512 N N . ASN A 1 67 ? -0.235 0.408 -0.438 1.00 97.75 67 ASN A N 1
ATOM 513 C CA . ASN A 1 67 ? 0.126 -0.035 -1.777 1.00 97.75 67 ASN A CA 1
ATOM 514 C C . ASN A 1 67 ? 1.602 -0.424 -1.770 1.00 97.75 67 ASN A C 1
ATOM 516 O O . ASN A 1 67 ? 2.483 0.442 -1.718 1.00 97.75 67 ASN A O 1
ATOM 520 N N . LEU A 1 68 ? 1.865 -1.730 -1.781 1.00 97.44 68 LEU A N 1
ATOM 521 C CA . LEU A 1 68 ? 3.206 -2.292 -1.643 1.00 97.44 68 LEU A CA 1
ATOM 522 C C . LEU A 1 68 ? 3.676 -2.846 -2.996 1.00 97.44 68 LEU A C 1
ATOM 524 O O . LEU A 1 68 ? 3.201 -3.915 -3.392 1.00 97.44 68 LEU A O 1
ATOM 528 N N . PRO A 1 69 ? 4.573 -2.156 -3.726 1.00 95.44 69 PRO A N 1
ATOM 529 C CA . PRO A 1 69 ? 5.153 -2.720 -4.937 1.00 95.44 69 PRO A CA 1
ATOM 530 C C . PRO A 1 69 ? 6.022 -3.933 -4.583 1.00 95.44 69 PRO A C 1
ATOM 532 O O . PRO A 1 69 ? 6.794 -3.892 -3.623 1.00 95.44 69 PRO A O 1
ATOM 535 N N . PHE A 1 70 ? 5.901 -5.019 -5.346 1.00 94.81 70 PHE A N 1
ATOM 536 C CA . PHE A 1 70 ? 6.710 -6.222 -5.149 1.00 94.81 70 PHE A CA 1
ATOM 537 C C . PHE A 1 70 ? 7.025 -6.941 -6.465 1.00 94.81 70 PHE A C 1
ATOM 539 O O . PHE A 1 70 ? 6.330 -6.793 -7.474 1.00 94.81 70 PHE A O 1
ATOM 546 N N . LEU A 1 71 ? 8.074 -7.760 -6.420 1.00 92.94 71 LEU A N 1
ATOM 547 C CA . LEU A 1 71 ? 8.494 -8.682 -7.472 1.00 92.94 71 LEU A CA 1
ATOM 548 C C . LEU A 1 71 ? 8.612 -10.082 -6.862 1.00 92.94 71 LEU A C 1
ATOM 550 O O . LEU A 1 71 ? 9.009 -10.212 -5.702 1.00 92.94 71 LEU A O 1
ATOM 554 N N . LEU A 1 72 ? 8.260 -11.123 -7.616 1.00 91.81 72 LEU A N 1
ATOM 555 C CA . LEU A 1 72 ? 8.612 -12.493 -7.250 1.00 91.81 72 LEU A CA 1
ATOM 556 C C . LEU A 1 72 ? 10.042 -12.803 -7.693 1.00 91.81 72 LEU 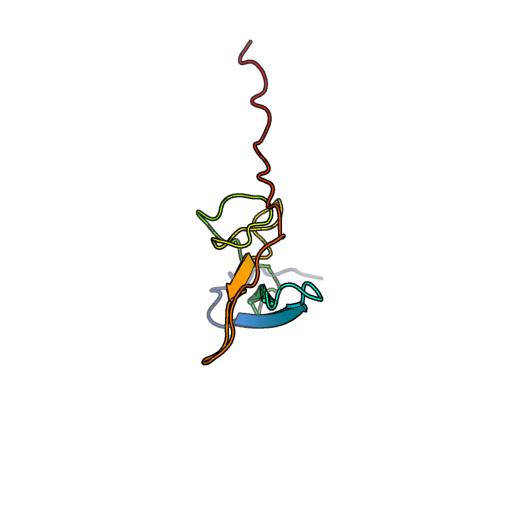A C 1
ATOM 558 O O . LEU A 1 72 ? 10.640 -12.084 -8.495 1.00 91.81 72 LEU A O 1
ATOM 562 N N . GLU A 1 73 ? 10.591 -13.898 -7.179 1.00 93.38 73 GLU A N 1
ATOM 563 C CA . GLU A 1 73 ? 11.876 -14.403 -7.648 1.00 93.38 73 GLU A CA 1
ATOM 564 C C . GLU A 1 73 ? 11.854 -14.596 -9.174 1.00 93.38 73 GLU A C 1
ATOM 566 O O . GLU A 1 73 ? 10.950 -15.220 -9.727 1.00 93.38 73 GLU A O 1
ATOM 571 N N . GLY A 1 74 ? 12.840 -14.014 -9.859 1.00 90.31 74 GLY A N 1
ATOM 572 C CA . GLY A 1 74 ? 12.952 -14.054 -11.318 1.00 90.31 74 GLY A CA 1
ATOM 573 C C . GLY A 1 74 ? 12.155 -12.982 -12.073 1.00 90.31 74 GLY A C 1
ATOM 574 O O . GLY A 1 74 ? 12.459 -12.745 -13.244 1.00 90.31 74 GLY A O 1
ATOM 575 N N . ASP A 1 75 ? 11.208 -12.285 -11.435 1.00 88.38 75 ASP A N 1
ATOM 576 C CA . ASP A 1 75 ? 10.535 -11.141 -12.057 1.00 88.38 75 ASP A CA 1
ATOM 577 C C . ASP A 1 75 ? 11.519 -9.978 -12.263 1.00 88.38 75 ASP A C 1
ATOM 579 O O . ASP A 1 75 ? 12.410 -9.716 -11.450 1.00 88.38 75 ASP A O 1
ATOM 583 N N . ARG A 1 76 ? 11.320 -9.218 -13.344 1.00 83.56 76 ARG A N 1
ATOM 584 C CA . ARG A 1 76 ? 12.008 -7.944 -13.576 1.00 83.56 76 ARG A CA 1
ATOM 585 C C . ARG A 1 76 ? 10.990 -6.852 -13.837 1.00 83.56 76 ARG A C 1
ATOM 587 O O . ARG A 1 76 ? 10.103 -7.018 -14.670 1.00 83.56 76 ARG A O 1
ATOM 594 N N . TYR A 1 77 ? 11.167 -5.718 -13.169 1.00 82.56 77 TYR A N 1
ATOM 595 C CA . TYR A 1 77 ? 10.478 -4.493 -13.542 1.00 82.56 77 TYR A CA 1
ATOM 596 C C . TYR A 1 77 ? 11.113 -3.946 -14.825 1.00 82.56 77 TYR A C 1
ATOM 598 O O . TYR A 1 77 ? 12.292 -3.594 -14.837 1.00 82.56 77 TYR A O 1
ATOM 606 N N . THR A 1 78 ? 10.355 -3.923 -15.922 1.00 79.44 78 THR A N 1
ATOM 607 C CA . THR A 1 78 ? 10.852 -3.513 -17.250 1.00 79.44 78 THR A CA 1
ATOM 608 C C . THR A 1 78 ? 10.745 -2.008 -17.496 1.00 79.44 78 THR A C 1
ATOM 610 O O . THR A 1 78 ? 11.286 -1.513 -18.483 1.00 79.44 78 THR A O 1
ATOM 613 N N . GLY A 1 79 ? 10.126 -1.271 -16.568 1.00 69.19 79 GLY A N 1
ATOM 614 C CA . GLY A 1 79 ? 10.068 0.187 -16.572 1.00 69.19 79 GLY A CA 1
ATOM 615 C C . GLY A 1 79 ? 8.995 0.766 -17.497 1.00 69.19 79 GLY A C 1
ATOM 616 O O . GLY A 1 79 ? 8.901 0.393 -18.663 1.00 69.19 79 GLY A O 1
ATOM 617 N N . LYS A 1 80 ? 8.193 1.685 -16.934 1.00 64.00 80 LYS A N 1
ATOM 618 C CA . LYS A 1 80 ? 7.344 2.735 -17.560 1.00 64.00 80 LYS A CA 1
ATOM 619 C C . LYS A 1 80 ? 6.349 3.335 -16.553 1.00 64.00 80 LYS A C 1
ATOM 621 O O . LYS A 1 80 ? 5.742 4.359 -16.848 1.00 64.00 80 LYS A O 1
ATOM 626 N N . GLY A 1 81 ? 6.163 2.710 -15.388 1.00 70.38 81 GLY A N 1
ATOM 627 C CA . GLY A 1 81 ? 5.292 3.224 -14.335 1.00 70.38 81 GLY A CA 1
ATOM 628 C C . GLY A 1 81 ? 5.792 4.572 -13.823 1.00 70.38 81 GLY A C 1
ATOM 629 O O . GLY A 1 81 ? 6.921 4.675 -13.348 1.00 70.38 81 GLY A O 1
ATOM 630 N N . ILE A 1 82 ? 4.952 5.599 -13.929 1.00 77.12 82 ILE A N 1
ATOM 631 C CA . ILE A 1 82 ? 5.188 6.914 -13.331 1.00 77.12 82 ILE A CA 1
ATOM 632 C C . ILE A 1 82 ? 4.327 6.980 -12.072 1.00 77.12 82 ILE A C 1
ATOM 634 O O . ILE A 1 82 ? 3.101 6.909 -12.148 1.00 77.12 82 ILE A O 1
ATOM 638 N N . GLY A 1 83 ? 4.977 7.068 -10.913 1.00 82.50 83 GLY A N 1
ATOM 639 C CA . GLY A 1 83 ? 4.294 7.284 -9.643 1.00 82.50 83 GLY A CA 1
ATOM 640 C C . GLY A 1 83 ? 3.828 8.730 -9.469 1.00 82.50 83 GLY A C 1
ATOM 641 O O . GLY A 1 83 ? 4.266 9.637 -10.176 1.00 82.50 83 GLY A O 1
ATOM 642 N N . TYR A 1 84 ? 2.974 8.960 -8.480 1.00 87.69 84 TYR A N 1
ATOM 643 C CA . TYR A 1 84 ? 2.592 10.295 -8.032 1.00 87.69 84 TYR A CA 1
ATOM 644 C C . TYR A 1 84 ? 2.570 10.355 -6.509 1.00 87.69 84 TYR A C 1
ATOM 646 O O . TYR A 1 84 ? 2.333 9.355 -5.830 1.00 87.69 84 TYR A O 1
ATOM 654 N N . ARG A 1 85 ? 2.787 11.556 -5.972 1.00 90.56 85 ARG A N 1
ATOM 655 C CA . ARG A 1 85 ? 2.676 11.841 -4.544 1.00 90.56 85 ARG A CA 1
ATOM 656 C C . ARG A 1 85 ? 1.569 12.852 -4.312 1.00 90.56 85 ARG A C 1
ATOM 658 O O . ARG A 1 85 ? 1.491 13.863 -5.004 1.00 90.56 85 ARG A O 1
ATOM 665 N N . ILE A 1 86 ? 0.755 12.596 -3.300 1.00 89.50 86 ILE A N 1
ATOM 666 C CA . ILE A 1 86 ? -0.225 13.546 -2.796 1.00 89.50 86 ILE A CA 1
ATOM 667 C C . ILE A 1 86 ? 0.413 14.279 -1.621 1.00 89.50 86 ILE A C 1
ATOM 669 O O . ILE A 1 86 ? 0.863 13.672 -0.648 1.00 89.50 86 ILE A O 1
ATOM 673 N N . VAL A 1 87 ? 0.454 15.601 -1.722 1.00 86.50 87 VAL A N 1
ATOM 674 C CA . VAL A 1 87 ? 0.858 16.494 -0.638 1.00 86.50 87 VAL A CA 1
ATOM 675 C C . VAL A 1 87 ? -0.380 17.290 -0.260 1.00 86.50 87 VAL A C 1
ATOM 677 O O . VAL A 1 87 ? -1.051 17.831 -1.138 1.00 86.50 87 VAL A O 1
ATOM 680 N N . LYS A 1 88 ? -0.722 17.336 1.032 1.00 77.44 88 LYS A N 1
ATOM 681 C CA . LYS A 1 88 ? -1.756 18.264 1.498 1.00 77.44 88 LYS A CA 1
ATOM 682 C C . LYS A 1 88 ? -1.282 19.677 1.176 1.00 77.44 88 LYS A C 1
ATOM 684 O O . LYS A 1 88 ? -0.185 20.045 1.586 1.00 77.44 88 LYS A O 1
ATOM 689 N N . SER A 1 89 ? -2.090 20.446 0.454 1.00 73.50 89 SER A N 1
ATOM 690 C CA . SER A 1 89 ? -1.897 21.890 0.378 1.00 73.50 89 SER A CA 1
ATOM 691 C C . SER A 1 89 ? -1.936 22.429 1.804 1.00 73.50 89 SER A C 1
ATOM 693 O O . SER A 1 89 ? -2.937 22.239 2.497 1.00 73.50 89 SER A O 1
ATOM 695 N N . GLU A 1 90 ? -0.845 23.031 2.265 1.00 68.62 90 GLU A N 1
ATOM 696 C CA . GLU A 1 90 ? -0.891 23.810 3.496 1.00 68.62 90 GLU A CA 1
ATOM 697 C C . GLU A 1 90 ? -1.879 24.956 3.258 1.00 68.62 90 GLU A C 1
ATOM 699 O O . GLU A 1 90 ? -1.742 25.704 2.288 1.00 68.62 90 GLU A O 1
ATOM 704 N N . GLU A 1 91 ? -2.909 25.077 4.098 1.00 58.66 91 GLU A N 1
ATOM 705 C CA . GLU A 1 91 ? -3.640 26.339 4.172 1.00 58.66 91 GLU A CA 1
ATOM 706 C C . GLU A 1 91 ? -2.627 27.424 4.559 1.00 58.66 91 GLU A C 1
ATOM 708 O O . GLU A 1 91 ? -1.812 27.191 5.464 1.00 58.66 91 GLU A O 1
ATOM 713 N N . PRO A 1 92 ? -2.630 28.590 3.886 1.00 58.69 92 PRO A N 1
ATOM 714 C CA . PRO A 1 92 ? -1.793 29.688 4.320 1.00 58.69 92 PRO A CA 1
ATOM 715 C C . PRO A 1 92 ? -2.150 29.974 5.776 1.00 58.69 92 PRO A C 1
ATOM 717 O O . PRO A 1 92 ? -3.312 30.233 6.093 1.00 58.69 92 PRO A O 1
ATOM 720 N N . ARG A 1 93 ? -1.160 29.890 6.668 1.00 59.59 93 ARG A N 1
ATOM 721 C CA . ARG A 1 93 ? -1.304 30.418 8.024 1.00 59.59 93 ARG A CA 1
ATOM 722 C C . ARG A 1 93 ? -1.448 31.932 7.880 1.00 59.59 93 ARG A C 1
ATOM 724 O O . ARG A 1 93 ? -0.446 32.615 7.680 1.00 59.59 93 ARG A O 1
ATOM 731 N N . LEU A 1 94 ? -2.696 32.398 7.858 1.00 57.06 94 LEU A N 1
ATOM 732 C CA . LEU A 1 94 ? -3.062 33.804 8.014 1.00 57.06 94 LEU A CA 1
ATOM 733 C C . LEU A 1 94 ? -2.714 34.277 9.427 1.00 57.06 94 LEU A C 1
ATOM 735 O O . LEU A 1 94 ? -2.889 33.472 10.373 1.00 57.06 94 LEU A O 1
#

pLDDT: mean 87.64, std 13.93, range [43.22, 98.62]